Protein AF-A0A943BMA8-F1 (afdb_monomer_lite)

Organism: NCBI:txid147207

Secondary structure (DSSP, 8-state):
-PPP-PPPTT-EEEETT--SEEEEEEEEEEEEETTEEEEEEEEEEEETTB-BTTB-EEE-GGGEEEEEE-----HHHHHHHHHHHHHHHH---PBPPPPP--GGGGT-PPP----------

Radius of gyration: 17.46 Å; chains: 1; bounding box: 32×39×62 Å

Sequence (121 aa):
MNAPEFLPLGSVVIVKGSTKKLMVISRAIAVPQNEVARYYDYGACLYPEGLLGDQLAYFNHDAIQKVVFEGYENEENELILETLKENLSKVSIKKGDPAPFDPALTGEEVPQDGESEHGGN

Foldseek 3Di:
DAQDQDFFFQWWFDFPPDPWIWGFHDAFDFDQDPNATATFGTWTATPPVGDDPPDTFTHHPVRTPDTPGGDDDDPVRVVVSVVCRVVVVVDDGHHDHGDPPPCVSVVDDDPPPDDPPPDDD

InterPro domains:
  IPR025233 Protein of unknown function DUF4176 [PF13780] (6-7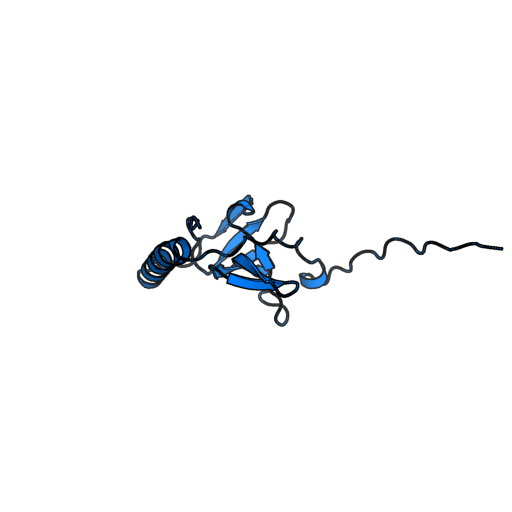8)

pLDDT: mean 83.42, std 18.35, range [40.66, 98.69]

Structure (mmCIF, N/CA/C/O backbone):
data_AF-A0A943BMA8-F1
#
_entry.id   AF-A0A943BMA8-F1
#
loop_
_atom_site.group_PDB
_atom_site.id
_atom_site.type_symbol
_atom_site.label_atom_id
_atom_site.label_alt_id
_atom_site.label_comp_id
_atom_site.label_asym_id
_atom_site.label_entity_id
_atom_site.label_seq_id
_atom_site.pdbx_PDB_ins_code
_atom_site.Cartn_x
_atom_site.Cartn_y
_atom_site.Cartn_z
_atom_site.occupancy
_atom_site.B_iso_or_equiv
_atom_site.auth_seq_id
_atom_site.auth_comp_id
_atom_site.auth_asym_id
_atom_site.auth_atom_id
_atom_site.pdbx_PDB_model_num
ATOM 1 N N . MET A 1 1 ? -9.200 12.872 -7.954 1.00 74.81 1 MET A N 1
ATOM 2 C CA . MET A 1 1 ? -9.482 11.423 -8.170 1.00 74.81 1 MET A CA 1
ATOM 3 C C . MET A 1 1 ? -10.262 10.877 -6.975 1.00 74.81 1 MET A C 1
ATOM 5 O O . MET A 1 1 ? -10.111 11.436 -5.897 1.00 74.81 1 MET A O 1
ATOM 9 N N . ASN A 1 2 ? -11.098 9.840 -7.134 1.00 75.44 2 ASN A N 1
ATOM 10 C CA . ASN A 1 2 ? -11.787 9.236 -5.983 1.00 75.44 2 ASN A CA 1
ATOM 11 C C . ASN A 1 2 ? -10.807 8.361 -5.198 1.00 75.44 2 ASN A C 1
ATOM 13 O O . ASN A 1 2 ? -10.208 7.449 -5.769 1.00 75.44 2 ASN A O 1
ATOM 17 N N . ALA A 1 3 ? -10.641 8.660 -3.910 1.00 81.25 3 ALA A N 1
ATOM 18 C CA . ALA A 1 3 ? -9.865 7.826 -3.003 1.00 81.25 3 ALA A CA 1
ATOM 19 C C . ALA A 1 3 ? -10.655 6.546 -2.673 1.00 81.25 3 ALA A C 1
ATOM 21 O O . ALA A 1 3 ? -11.856 6.651 -2.397 1.00 81.25 3 ALA A O 1
ATOM 22 N N . PRO A 1 4 ? -10.025 5.359 -2.712 1.00 88.56 4 PRO A N 1
ATOM 23 C CA . PRO A 1 4 ? -10.646 4.145 -2.201 1.00 88.56 4 PRO A CA 1
ATOM 24 C C . PRO A 1 4 ? -10.747 4.190 -0.670 1.00 88.56 4 PRO A C 1
ATOM 26 O O . PRO A 1 4 ? -10.114 5.018 -0.010 1.00 88.56 4 PRO A O 1
ATOM 29 N N . GLU A 1 5 ? -11.498 3.252 -0.101 1.00 92.88 5 GLU A N 1
ATOM 30 C CA . GLU A 1 5 ? -11.399 2.936 1.324 1.00 92.88 5 GLU A CA 1
ATOM 31 C C . GLU A 1 5 ? -10.078 2.199 1.557 1.00 92.88 5 GLU A C 1
ATOM 33 O O . GLU A 1 5 ? -9.940 1.003 1.300 1.00 92.88 5 GLU A O 1
ATOM 38 N N . PHE A 1 6 ? -9.041 2.944 1.934 1.00 96.56 6 PHE A N 1
ATOM 39 C CA . PHE A 1 6 ? -7.721 2.356 2.091 1.00 96.56 6 PHE A CA 1
ATOM 40 C C . PHE A 1 6 ? -7.663 1.430 3.305 1.00 96.56 6 PHE A C 1
ATOM 42 O O . PHE A 1 6 ? -7.834 1.873 4.435 1.00 96.56 6 PHE A O 1
ATOM 49 N N . LEU A 1 7 ? -7.270 0.181 3.068 1.00 97.75 7 LEU A N 1
ATOM 50 C CA . LEU A 1 7 ? -6.826 -0.729 4.120 1.00 97.75 7 LEU A CA 1
ATOM 51 C C . LEU A 1 7 ? -5.712 -0.133 5.015 1.00 97.75 7 LEU A C 1
ATOM 53 O O . LEU A 1 7 ? -4.838 0.589 4.506 1.00 97.75 7 LEU A O 1
ATOM 57 N N . PRO A 1 8 ? -5.685 -0.480 6.316 1.00 97.75 8 PRO A N 1
ATOM 58 C CA . PRO A 1 8 ? -4.581 -0.144 7.210 1.00 97.75 8 PRO A CA 1
ATOM 59 C C . PRO A 1 8 ? -3.253 -0.764 6.757 1.00 97.75 8 PRO A C 1
ATOM 61 O O . PRO A 1 8 ? -3.218 -1.796 6.074 1.00 97.75 8 PRO A O 1
ATOM 64 N N . LEU A 1 9 ? -2.133 -0.161 7.158 1.00 98.06 9 LEU A N 1
ATOM 65 C CA . LEU A 1 9 ? -0.815 -0.751 6.905 1.00 98.06 9 LEU A CA 1
ATOM 66 C C . LEU A 1 9 ? -0.654 -2.067 7.678 1.00 98.06 9 LEU A C 1
ATOM 68 O O . LEU A 1 9 ? -1.214 -2.254 8.757 1.00 98.06 9 LEU A O 1
ATOM 72 N N . GLY A 1 10 ? 0.099 -3.002 7.103 1.00 97.94 10 GLY A N 1
ATOM 73 C CA . GLY A 1 10 ? 0.210 -4.369 7.610 1.00 97.94 10 GLY A CA 1
ATOM 74 C C . GLY A 1 10 ? -0.944 -5.285 7.192 1.00 97.94 10 GLY A C 1
ATOM 75 O O . GLY A 1 10 ? -0.897 -6.479 7.481 1.00 97.94 10 GLY A O 1
ATOM 76 N N . SER A 1 11 ? -1.955 -4.772 6.478 1.00 98.69 11 SER A N 1
ATOM 77 C CA . SER A 1 11 ? -2.991 -5.622 5.883 1.00 98.69 11 SER A CA 1
ATOM 78 C C . SER A 1 11 ? -2.368 -6.607 4.902 1.00 98.69 11 SER A C 1
ATOM 80 O O . SER A 1 11 ? -1.570 -6.218 4.047 1.00 98.69 11 SER A O 1
ATOM 82 N N . VAL A 1 12 ? -2.760 -7.875 4.992 1.00 98.50 12 VAL A N 1
ATOM 83 C CA . VAL A 1 12 ? -2.302 -8.935 4.092 1.00 98.50 12 VAL A CA 1
ATOM 84 C C . VAL A 1 12 ? -3.414 -9.252 3.106 1.00 98.50 12 VAL A C 1
ATOM 86 O O . VAL A 1 12 ? -4.526 -9.600 3.503 1.00 98.50 12 VAL A O 1
ATOM 89 N N . VAL A 1 13 ? -3.118 -9.162 1.815 1.00 98.06 13 VAL A N 1
ATOM 90 C CA . VAL A 1 13 ? -4.083 -9.337 0.727 1.00 98.06 13 VAL A CA 1
ATOM 91 C C . VAL A 1 13 ? -3.598 -10.348 -0.306 1.00 98.06 13 VAL A C 1
ATOM 93 O O . VAL A 1 13 ? -2.415 -10.672 -0.397 1.00 98.06 13 VAL A O 1
ATOM 96 N N . ILE A 1 14 ? -4.538 -10.838 -1.106 1.00 95.56 14 ILE A N 1
ATOM 97 C CA . ILE A 1 14 ? -4.292 -11.555 -2.356 1.00 95.56 14 ILE A CA 1
ATOM 98 C C . ILE A 1 14 ? -4.926 -10.723 -3.468 1.00 95.56 14 ILE A C 1
ATOM 100 O O . ILE A 1 14 ? -6.088 -10.318 -3.358 1.00 95.56 14 ILE A O 1
ATOM 104 N N . VAL A 1 15 ? -4.164 -10.457 -4.527 1.00 93.94 15 VAL A N 1
ATOM 105 C CA . VAL A 1 15 ? -4.629 -9.725 -5.714 1.00 93.94 15 VAL A CA 1
ATOM 106 C C . VAL A 1 15 ? -5.089 -10.689 -6.806 1.00 93.94 15 VAL A C 1
ATOM 108 O O . VAL A 1 15 ? -4.661 -11.842 -6.863 1.00 93.94 15 VAL A O 1
ATOM 111 N N . LYS A 1 16 ? -5.976 -10.225 -7.687 1.00 90.38 16 LYS A N 1
ATOM 112 C CA . LYS A 1 16 ? -6.506 -11.010 -8.809 1.00 90.38 16 LYS A CA 1
ATOM 113 C C . LYS A 1 16 ? -5.361 -11.541 -9.679 1.00 90.38 16 LYS A C 1
ATOM 115 O O . LYS A 1 16 ? -4.489 -10.783 -10.087 1.00 90.38 16 LYS A O 1
ATOM 120 N N . GLY A 1 17 ? -5.391 -12.839 -9.978 1.00 84.62 17 GLY A N 1
ATOM 121 C CA . GLY A 1 17 ? -4.387 -13.499 -10.820 1.00 84.62 17 GLY A CA 1
ATOM 122 C C . GLY A 1 17 ? -3.107 -13.934 -10.096 1.00 84.62 17 GLY A C 1
ATOM 123 O O . GLY A 1 17 ? -2.266 -14.565 -10.724 1.00 84.62 17 GLY A O 1
ATOM 124 N N . SER A 1 1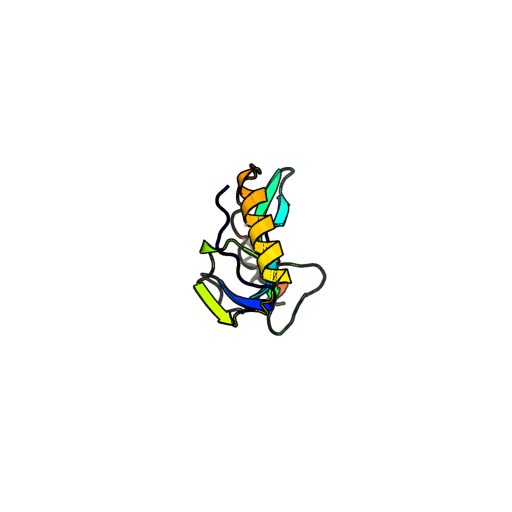8 ? -2.970 -13.664 -8.793 1.00 85.12 18 SER A N 1
ATOM 125 C CA . SER A 1 18 ? -1.849 -14.140 -7.975 1.00 85.12 18 SER A CA 1
ATOM 126 C C . SER A 1 18 ? -2.325 -15.107 -6.891 1.00 85.12 18 SER A C 1
ATOM 128 O O . SER A 1 18 ? -3.441 -15.007 -6.387 1.00 85.12 18 SER A O 1
ATOM 130 N N . THR A 1 19 ? -1.459 -16.043 -6.508 1.00 85.56 19 THR A N 1
ATOM 131 C CA . THR A 1 19 ? -1.635 -16.904 -5.325 1.00 85.56 19 THR A CA 1
ATOM 132 C C . THR A 1 19 ? -0.768 -16.456 -4.144 1.00 85.56 19 THR A C 1
ATOM 134 O O . THR A 1 19 ? -0.929 -16.964 -3.030 1.00 85.56 19 THR A O 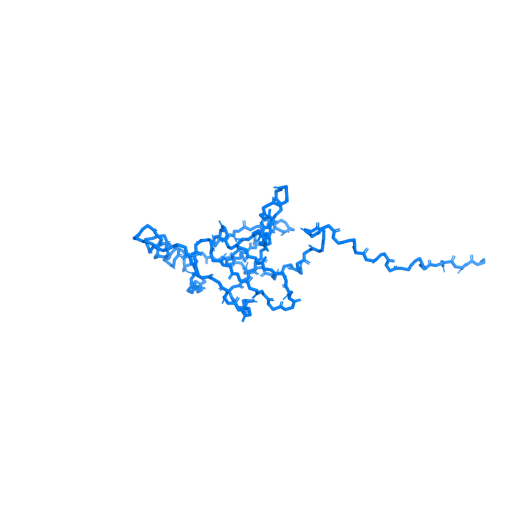1
ATOM 137 N N . LYS A 1 20 ? 0.145 -15.501 -4.366 1.00 90.69 20 LYS A N 1
ATOM 138 C CA . LYS A 1 20 ? 1.062 -14.974 -3.350 1.00 90.69 20 LYS A CA 1
ATOM 139 C C . LYS A 1 20 ? 0.326 -13.979 -2.448 1.00 90.69 20 LYS A C 1
ATOM 141 O O . LYS A 1 20 ? -0.567 -13.253 -2.891 1.00 90.69 20 LYS A O 1
ATOM 146 N N . LYS A 1 21 ? 0.703 -13.952 -1.168 1.00 95.56 21 LYS A N 1
ATOM 147 C CA . LYS A 1 21 ? 0.205 -12.959 -0.211 1.00 95.56 21 LYS A CA 1
ATOM 148 C C . LYS A 1 21 ? 1.093 -11.725 -0.261 1.00 95.56 21 LYS A C 1
ATOM 150 O O . LYS A 1 21 ? 2.315 -11.846 -0.259 1.00 95.56 21 LYS A O 1
ATOM 155 N N . LEU A 1 22 ? 0.464 -10.559 -0.267 1.00 96.25 22 LEU A N 1
ATOM 156 C CA . LEU A 1 22 ? 1.129 -9.265 -0.242 1.00 96.25 22 LEU A CA 1
ATOM 157 C C . LEU A 1 22 ? 0.745 -8.525 1.033 1.00 96.25 22 LEU A C 1
ATOM 159 O O . LEU A 1 22 ? -0.436 -8.460 1.367 1.00 96.25 22 LEU A O 1
ATOM 163 N N . MET A 1 23 ? 1.725 -7.962 1.731 1.00 97.94 23 MET A N 1
ATOM 164 C CA . MET A 1 23 ? 1.492 -7.098 2.884 1.00 97.94 23 MET A CA 1
ATOM 165 C C . MET A 1 23 ? 1.587 -5.635 2.456 1.00 97.94 23 MET A C 1
ATOM 167 O O . MET A 1 23 ? 2.622 -5.197 1.957 1.00 97.94 23 MET A O 1
ATOM 171 N N . VAL A 1 24 ? 0.510 -4.878 2.657 1.00 98.06 24 VAL A N 1
ATOM 172 C CA . VAL A 1 24 ? 0.445 -3.445 2.356 1.00 98.06 24 VAL A CA 1
ATOM 173 C C . VAL A 1 24 ? 1.383 -2.687 3.291 1.00 98.06 24 VAL A C 1
ATOM 175 O O . VAL A 1 24 ? 1.215 -2.730 4.510 1.00 98.06 24 VAL A O 1
ATOM 178 N N . ILE A 1 25 ? 2.340 -1.956 2.723 1.00 97.25 25 ILE A N 1
ATOM 179 C CA . ILE A 1 25 ? 3.315 -1.153 3.481 1.00 97.25 25 ILE A CA 1
ATOM 180 C C . ILE A 1 25 ? 3.318 0.324 3.080 1.00 97.25 25 ILE A C 1
ATOM 182 O O . ILE A 1 25 ? 3.953 1.141 3.742 1.00 97.25 25 ILE A O 1
ATOM 186 N N . SER A 1 26 ? 2.569 0.698 2.043 1.00 96.19 26 SER A N 1
ATOM 187 C CA . SER A 1 26 ? 2.398 2.089 1.628 1.00 96.19 26 SER A CA 1
ATOM 188 C C . SER A 1 26 ? 1.069 2.312 0.901 1.00 96.19 26 SER A C 1
ATOM 190 O O . SER A 1 26 ? 0.481 1.393 0.327 1.00 96.19 26 SER A O 1
ATOM 192 N N . ARG A 1 27 ? 0.576 3.554 0.966 1.00 96.38 27 ARG A N 1
ATOM 193 C CA . ARG A 1 27 ? -0.700 4.006 0.393 1.00 96.38 27 ARG A CA 1
ATOM 194 C C . ARG A 1 27 ? -0.463 5.217 -0.499 1.00 96.38 27 ARG A C 1
ATOM 196 O O . ARG A 1 27 ? 0.407 6.028 -0.196 1.00 96.38 27 ARG A O 1
ATOM 203 N N . ALA A 1 28 ? -1.279 5.362 -1.538 1.00 94.62 28 ALA A N 1
ATOM 204 C CA . ALA A 1 28 ? -1.336 6.545 -2.391 1.00 94.62 28 ALA A CA 1
ATOM 205 C C . ALA A 1 28 ? 0.021 6.968 -2.995 1.00 94.62 28 ALA A C 1
ATOM 207 O O . ALA A 1 28 ? 0.504 8.078 -2.776 1.00 94.62 28 ALA A O 1
ATOM 208 N N . ILE A 1 29 ? 0.631 6.080 -3.778 1.00 92.25 29 ILE A N 1
ATOM 209 C CA . ILE A 1 29 ? 2.011 6.219 -4.256 1.00 92.25 29 ILE A CA 1
ATOM 210 C C . ILE A 1 29 ? 2.022 6.741 -5.688 1.00 92.25 29 ILE A C 1
ATOM 212 O O . ILE A 1 29 ? 1.293 6.237 -6.538 1.00 92.25 29 ILE A O 1
ATOM 216 N N . ALA A 1 30 ? 2.889 7.711 -5.973 1.00 91.06 30 ALA A N 1
ATOM 217 C CA . ALA A 1 30 ? 3.213 8.125 -7.333 1.00 91.06 30 ALA A CA 1
ATOM 218 C C . ALA A 1 30 ? 4.577 7.545 -7.737 1.00 91.06 30 ALA A C 1
ATOM 220 O O . ALA A 1 30 ? 5.600 7.902 -7.159 1.00 91.06 30 ALA A O 1
ATOM 221 N N . VAL A 1 31 ? 4.590 6.659 -8.732 1.00 88.06 31 VAL A N 1
ATOM 222 C CA . VAL A 1 31 ? 5.794 5.993 -9.244 1.00 8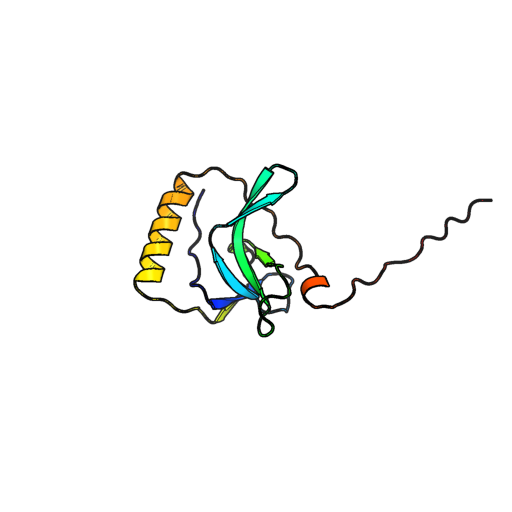8.06 31 VAL A CA 1
ATOM 223 C C . VAL A 1 31 ? 6.161 6.592 -10.606 1.00 88.06 31 VAL A C 1
ATOM 225 O O . VAL A 1 31 ? 5.306 6.623 -11.497 1.00 88.06 31 VAL A O 1
ATOM 228 N N . PRO A 1 32 ? 7.399 7.072 -10.816 1.00 86.88 32 PRO A N 1
ATOM 229 C CA . PRO A 1 32 ? 7.854 7.512 -12.133 1.00 86.88 32 PRO A CA 1
ATOM 230 C C . PRO A 1 32 ? 7.896 6.335 -13.121 1.00 86.88 32 PRO A C 1
ATOM 232 O O . PRO A 1 32 ? 8.605 5.360 -12.889 1.00 86.88 32 PRO A O 1
ATOM 235 N N . GLN A 1 33 ? 7.156 6.418 -14.229 1.00 80.75 33 GLN A N 1
ATOM 236 C CA . GLN A 1 33 ? 7.172 5.420 -15.306 1.00 80.75 33 GLN A CA 1
ATOM 237 C C . GLN A 1 33 ? 7.211 6.120 -16.668 1.00 80.75 33 GLN A C 1
ATOM 239 O O . GLN A 1 33 ? 6.299 6.874 -17.000 1.00 80.75 33 GLN A O 1
ATOM 244 N N . ASN A 1 34 ? 8.241 5.856 -17.480 1.00 80.44 34 ASN A N 1
ATOM 245 C CA . ASN A 1 34 ? 8.409 6.461 -18.812 1.00 80.44 34 ASN A CA 1
ATOM 246 C C . ASN A 1 34 ? 8.236 7.994 -18.789 1.00 80.44 34 ASN A C 1
ATOM 248 O O . ASN A 1 34 ? 7.417 8.542 -19.522 1.00 80.44 34 ASN A O 1
ATOM 252 N N . GLU A 1 35 ? 8.952 8.666 -17.879 1.00 82.94 35 GLU A N 1
ATOM 253 C CA . GLU A 1 35 ? 8.922 10.129 -17.670 1.00 82.94 35 GLU A CA 1
ATOM 254 C C . GLU A 1 35 ? 7.585 10.707 -17.159 1.00 82.94 35 GLU A C 1
ATOM 256 O O . GLU A 1 35 ? 7.484 11.908 -16.907 1.00 82.94 35 GLU A O 1
ATOM 261 N N . VAL A 1 36 ? 6.567 9.870 -16.919 1.00 85.94 36 VAL A N 1
ATOM 262 C CA . VAL A 1 36 ? 5.264 10.281 -16.380 1.00 85.94 36 VAL A CA 1
ATOM 263 C C . VAL A 1 36 ? 4.993 9.577 -15.052 1.00 85.94 36 VAL A C 1
ATOM 265 O O . VAL A 1 36 ? 5.089 8.358 -14.935 1.00 85.94 36 VAL A O 1
ATOM 268 N N . ALA A 1 37 ? 4.606 10.332 -14.025 1.00 88.44 37 ALA A N 1
ATOM 269 C CA . ALA A 1 37 ? 4.194 9.738 -12.757 1.00 88.44 37 ALA A CA 1
ATOM 270 C C . ALA A 1 37 ? 2.879 8.955 -12.917 1.00 88.44 37 ALA A C 1
ATOM 272 O O . ALA A 1 37 ? 1.896 9.462 -13.467 1.00 88.44 37 ALA A O 1
ATOM 273 N N . ARG A 1 38 ? 2.854 7.725 -12.401 1.00 90.69 38 ARG A N 1
ATOM 274 C CA . ARG A 1 38 ? 1.668 6.873 -12.322 1.00 90.69 38 ARG A CA 1
ATOM 275 C C . ARG A 1 38 ? 1.285 6.637 -10.880 1.00 90.69 38 ARG A C 1
ATOM 277 O O . ARG A 1 38 ? 2.131 6.345 -10.043 1.00 90.69 38 ARG A O 1
ATOM 284 N N . TYR A 1 39 ? 0.001 6.795 -10.606 1.00 92.81 39 TYR A N 1
ATOM 285 C CA . TYR A 1 39 ? -0.540 6.643 -9.270 1.00 92.81 39 TYR A CA 1
ATOM 286 C C . TYR A 1 39 ? -0.999 5.202 -9.019 1.00 92.81 39 TYR A C 1
ATOM 288 O O . TYR A 1 39 ? -1.676 4.623 -9.869 1.00 92.81 39 TYR A O 1
ATOM 296 N N . TYR A 1 40 ? -0.693 4.671 -7.838 1.00 93.75 40 TYR A N 1
ATOM 297 C CA . TYR A 1 40 ? -1.173 3.385 -7.341 1.00 93.75 40 TYR A CA 1
ATOM 298 C C . TYR A 1 40 ? -1.779 3.552 -5.949 1.00 93.75 40 TYR A C 1
ATOM 300 O O . TYR A 1 40 ? -1.259 4.308 -5.122 1.00 93.75 40 TYR A O 1
ATOM 308 N N . ASP A 1 41 ? -2.866 2.828 -5.676 1.00 95.75 41 ASP A N 1
ATOM 309 C CA . ASP A 1 41 ? -3.492 2.872 -4.352 1.00 95.75 41 ASP A CA 1
ATOM 310 C C . ASP A 1 41 ? -2.555 2.279 -3.282 1.00 95.75 41 ASP A C 1
ATOM 312 O O . ASP A 1 41 ? -2.466 2.827 -2.182 1.00 95.75 41 ASP A O 1
ATOM 316 N N . TYR A 1 42 ? -1.815 1.215 -3.615 1.00 96.00 42 TYR A N 1
ATOM 317 C CA . TYR A 1 42 ? -0.976 0.474 -2.675 1.00 96.00 42 TYR A CA 1
ATOM 318 C C . TYR A 1 42 ? 0.423 0.174 -3.194 1.00 96.00 42 TYR A C 1
ATOM 320 O O . TYR A 1 42 ? 0.628 -0.092 -4.380 1.00 96.00 42 TYR A O 1
ATOM 328 N N . GLY A 1 43 ? 1.356 0.135 -2.246 1.00 95.25 43 GLY A N 1
ATOM 329 C CA . GLY A 1 43 ? 2.651 -0.520 -2.358 1.00 95.25 43 GLY A CA 1
ATOM 330 C C . GLY A 1 43 ? 2.759 -1.596 -1.283 1.00 95.25 43 GLY A C 1
ATOM 331 O O . GLY A 1 43 ? 2.34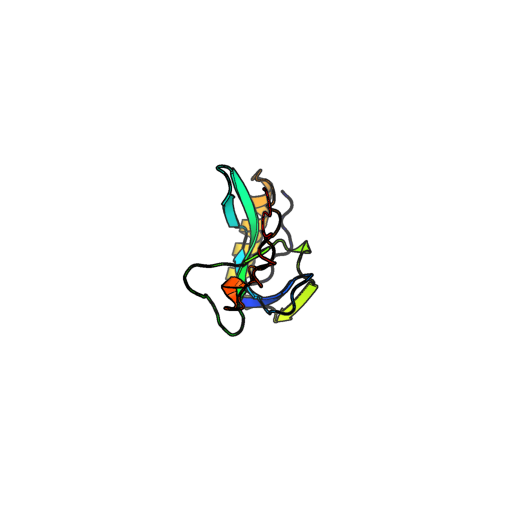0 -1.404 -0.136 1.00 95.25 43 GLY A O 1
ATOM 332 N N . ALA A 1 44 ? 3.284 -2.751 -1.664 1.00 95.62 44 ALA A N 1
ATOM 333 C CA . ALA A 1 44 ? 3.337 -3.927 -0.818 1.00 95.62 44 ALA A CA 1
ATOM 334 C C . ALA A 1 44 ? 4.643 -4.697 -0.981 1.00 95.62 44 ALA A C 1
ATOM 336 O O . ALA A 1 44 ? 5.320 -4.604 -2.004 1.00 95.62 44 ALA A O 1
ATOM 337 N N . CYS A 1 45 ? 4.953 -5.502 0.026 1.00 94.62 45 CYS A N 1
ATOM 338 C CA . CYS A 1 45 ? 6.001 -6.510 -0.030 1.00 94.62 45 CYS A CA 1
ATOM 339 C C . CYS A 1 45 ? 5.393 -7.916 0.058 1.00 94.62 45 CYS A C 1
ATOM 341 O O . CYS A 1 45 ? 4.185 -8.073 0.270 1.00 94.62 45 CYS A O 1
ATOM 343 N N . LEU A 1 46 ? 6.217 -8.944 -0.130 1.00 93.94 46 LEU A N 1
ATOM 344 C CA . LEU A 1 46 ? 5.767 -10.325 -0.005 1.00 93.94 46 LEU A CA 1
ATOM 345 C C . LEU A 1 46 ? 5.505 -10.690 1.454 1.00 93.94 46 LEU A C 1
ATOM 347 O O . LEU A 1 46 ? 6.132 -10.164 2.371 1.00 93.94 46 LEU A O 1
ATOM 351 N N . TYR A 1 47 ? 4.578 -11.616 1.672 1.00 94.88 47 TYR A N 1
ATOM 352 C CA . TYR A 1 47 ? 4.368 -12.235 2.973 1.00 94.88 47 TYR A CA 1
ATOM 353 C C . TYR A 1 47 ? 4.495 -13.762 2.860 1.00 94.88 47 TYR A C 1
ATOM 355 O O . TYR A 1 47 ? 3.745 -14.359 2.073 1.00 94.88 47 TYR A O 1
ATOM 363 N N . PRO A 1 48 ? 5.308 -14.418 3.715 1.00 95.00 48 PRO A N 1
ATOM 364 C CA . PRO A 1 48 ? 5.988 -13.883 4.907 1.00 95.00 48 PRO A CA 1
ATOM 365 C C . PRO A 1 48 ? 7.397 -13.299 4.673 1.00 95.00 48 PRO A C 1
ATOM 367 O O . PRO A 1 48 ? 8.047 -12.913 5.639 1.00 95.00 48 PRO A O 1
ATOM 370 N N . GLU A 1 49 ? 7.888 -13.257 3.435 1.00 94.19 49 GLU A N 1
ATOM 371 C CA . GLU A 1 49 ? 9.290 -12.949 3.109 1.00 94.19 49 GLU A CA 1
ATOM 372 C C . GLU A 1 49 ? 9.692 -11.498 3.409 1.00 94.19 49 GLU A C 1
ATOM 374 O O . GLU A 1 49 ? 10.846 -11.222 3.733 1.00 94.19 49 GLU A O 1
ATOM 379 N N . GLY A 1 50 ? 8.748 -10.563 3.324 1.00 93.00 50 GLY A N 1
ATOM 380 C CA . GLY A 1 50 ? 9.007 -9.139 3.457 1.00 93.00 50 GLY A CA 1
ATOM 381 C C . GLY A 1 50 ? 9.550 -8.518 2.170 1.00 93.00 50 GLY A C 1
ATOM 382 O O . GLY A 1 50 ? 9.169 -8.890 1.057 1.00 93.00 50 GLY A O 1
ATOM 383 N N . LEU A 1 51 ? 10.386 -7.491 2.326 1.00 90.69 51 LEU A N 1
ATOM 384 C CA . LEU A 1 51 ? 10.982 -6.755 1.214 1.00 90.69 51 LEU A CA 1
ATOM 385 C C . LEU A 1 51 ? 12.203 -7.512 0.679 1.00 90.69 51 LEU A C 1
ATOM 387 O O . LEU A 1 51 ? 13.134 -7.787 1.437 1.00 90.69 51 LEU A O 1
ATOM 391 N N . LEU A 1 52 ? 12.223 -7.809 -0.621 1.00 86.25 52 LEU A N 1
ATOM 392 C CA . LEU A 1 52 ? 13.405 -8.351 -1.288 1.00 86.25 52 LEU A CA 1
ATOM 393 C C . LEU A 1 52 ? 14.149 -7.214 -1.993 1.00 86.25 52 LEU A C 1
ATOM 395 O O . LEU A 1 52 ? 13.701 -6.699 -3.016 1.00 86.25 52 LEU A O 1
ATOM 399 N N . GLY A 1 53 ? 15.275 -6.795 -1.414 1.00 86.38 53 GLY A N 1
ATOM 400 C CA . GLY A 1 53 ? 16.010 -5.621 -1.887 1.00 86.38 53 GLY A CA 1
ATOM 401 C C . GLY A 1 53 ? 15.212 -4.334 -1.668 1.00 86.38 53 GLY A C 1
ATOM 402 O O . GLY A 1 53 ? 14.798 -4.047 -0.549 1.00 86.38 53 GLY A O 1
ATOM 403 N N . ASP A 1 54 ? 15.011 -3.560 -2.730 1.00 83.06 54 ASP A N 1
ATOM 404 C CA . ASP A 1 54 ? 14.226 -2.320 -2.769 1.00 83.06 54 ASP A CA 1
ATOM 405 C C . ASP A 1 54 ? 12.914 -2.468 -3.562 1.00 83.06 54 ASP A C 1
ATOM 407 O O . ASP A 1 54 ? 12.248 -1.479 -3.879 1.00 83.06 54 ASP A O 1
ATOM 411 N N . GLN A 1 55 ? 12.520 -3.703 -3.884 1.00 81.81 55 GLN A N 1
ATOM 412 C CA . GLN A 1 55 ? 11.426 -3.954 -4.809 1.00 81.81 55 GLN A CA 1
ATOM 413 C C . GLN A 1 55 ? 10.061 -3.994 -4.106 1.00 81.81 55 GLN A C 1
ATOM 415 O O . GLN A 1 55 ? 9.844 -4.749 -3.158 1.00 81.81 55 GLN A O 1
ATOM 420 N N . LEU A 1 56 ? 9.109 -3.207 -4.615 1.00 88.94 56 LEU A N 1
ATOM 421 C CA . LEU A 1 56 ? 7.723 -3.159 -4.146 1.00 88.94 56 LEU A CA 1
ATOM 422 C C . LEU A 1 56 ? 6.761 -3.654 -5.224 1.00 88.94 56 LEU A C 1
ATOM 424 O O . LEU A 1 56 ? 6.897 -3.316 -6.399 1.00 88.94 56 LEU A O 1
ATOM 428 N N . ALA A 1 57 ? 5.728 -4.377 -4.802 1.00 91.25 57 ALA A N 1
ATOM 429 C CA . ALA A 1 57 ? 4.560 -4.645 -5.626 1.00 91.25 57 ALA A CA 1
ATOM 430 C C . ALA A 1 57 ? 3.598 -3.451 -5.554 1.00 91.25 57 ALA A C 1
ATOM 432 O O . ALA A 1 57 ? 3.207 -3.040 -4.461 1.00 91.25 57 ALA A O 1
ATOM 433 N N . TYR A 1 58 ? 3.181 -2.921 -6.704 1.00 92.56 58 TYR A N 1
ATOM 434 C CA . TYR A 1 58 ? 2.220 -1.819 -6.784 1.00 92.56 58 TYR A CA 1
ATOM 435 C C . TYR A 1 58 ? 0.889 -2.308 -7.345 1.00 92.56 58 TYR A C 1
ATOM 437 O O . TYR A 1 58 ? 0.856 -2.974 -8.380 1.00 92.56 58 TYR A O 1
ATOM 445 N N . PHE A 1 59 ? -0.218 -1.970 -6.688 1.00 93.56 59 PHE A N 1
ATOM 446 C CA . PHE A 1 59 ? -1.548 -2.335 -7.172 1.00 93.56 59 PHE A CA 1
ATOM 447 C C . PHE A 1 59 ? -2.628 -1.345 -6.745 1.00 93.56 59 PHE A C 1
ATOM 449 O O . PHE A 1 59 ? -2.458 -0.550 -5.821 1.00 93.56 59 PHE A O 1
ATOM 456 N N . ASN A 1 60 ? -3.755 -1.393 -7.451 1.00 94.81 60 ASN A N 1
ATOM 457 C CA . ASN A 1 60 ? -4.939 -0.601 -7.141 1.00 94.81 60 ASN A CA 1
ATOM 458 C C . ASN A 1 60 ? -5.918 -1.411 -6.282 1.00 94.81 60 ASN A C 1
ATOM 460 O O . ASN A 1 60 ? -5.913 -2.639 -6.293 1.00 94.81 60 ASN A O 1
ATOM 464 N N . HIS A 1 61 ? -6.773 -0.727 -5.534 1.00 95.56 61 HIS A N 1
ATOM 465 C CA . HIS A 1 61 ? -7.710 -1.337 -4.596 1.00 95.56 61 HIS A CA 1
ATOM 466 C C . HIS A 1 61 ? -8.679 -2.315 -5.272 1.00 95.56 61 HIS A C 1
ATOM 468 O O . HIS A 1 61 ? -8.987 -3.371 -4.728 1.00 95.56 61 HIS A O 1
ATOM 474 N N . ASP A 1 62 ? -9.093 -2.024 -6.503 1.00 94.12 62 ASP A N 1
ATOM 475 C CA . ASP A 1 62 ? -9.937 -2.901 -7.317 1.00 94.12 62 ASP A CA 1
ATOM 476 C C . ASP A 1 62 ? -9.242 -4.200 -7.766 1.00 94.12 62 ASP A C 1
ATOM 478 O O . ASP A 1 62 ? -9.919 -5.146 -8.183 1.00 94.12 62 ASP A O 1
ATOM 482 N N . ALA A 1 63 ? -7.913 -4.285 -7.662 1.00 93.94 63 ALA A N 1
ATOM 483 C CA . ALA A 1 63 ? -7.149 -5.498 -7.922 1.00 93.94 63 ALA A CA 1
ATOM 484 C C . ALA A 1 63 ? -7.182 -6.482 -6.744 1.00 93.94 63 ALA A C 1
ATOM 486 O O . ALA A 1 63 ? -6.826 -7.647 -6.927 1.00 93.94 63 ALA A O 1
ATOM 487 N N . ILE A 1 64 ? -7.624 -6.065 -5.553 1.00 95.31 64 ILE A N 1
ATOM 488 C CA . ILE A 1 64 ? -7.725 -6.948 -4.388 1.00 95.31 64 ILE A CA 1
ATOM 489 C C . ILE A 1 64 ? -8.796 -8.009 -4.662 1.00 95.31 64 ILE A C 1
ATOM 491 O O . ILE A 1 64 ? -9.954 -7.709 -4.947 1.00 95.31 64 ILE A O 1
ATOM 495 N N . GLN A 1 65 ? -8.397 -9.278 -4.590 1.00 95.88 65 GLN A N 1
ATOM 496 C CA . GLN A 1 65 ? -9.306 -10.420 -4.650 1.00 95.88 65 GLN A CA 1
ATOM 497 C C . GLN A 1 65 ? -9.796 -10.796 -3.252 1.00 95.88 65 GLN A C 1
ATOM 499 O O . GLN A 1 65 ? -10.958 -11.159 -3.079 1.00 95.88 65 GLN A O 1
ATOM 504 N N . LYS A 1 66 ? -8.903 -10.748 -2.259 1.00 96.94 66 LYS A N 1
ATOM 505 C CA . LYS A 1 66 ? -9.202 -11.146 -0.885 1.00 96.94 66 LYS A CA 1
ATOM 506 C C . LYS A 1 66 ? -8.332 -10.388 0.110 1.00 96.94 66 LYS A C 1
ATOM 508 O O . LYS A 1 66 ? -7.115 -10.347 -0.050 1.00 96.94 66 LYS A O 1
ATOM 513 N N . VAL A 1 67 ? -8.946 -9.891 1.180 1.00 98.25 67 VAL A N 1
ATOM 514 C CA . VAL A 1 67 ? -8.240 -9.480 2.400 1.00 98.25 67 VAL A CA 1
ATOM 515 C C . VAL A 1 67 ? -8.085 -10.716 3.286 1.00 98.25 67 VAL A C 1
ATOM 517 O O . VAL A 1 67 ? -9.063 -11.378 3.628 1.00 98.25 67 VAL A O 1
ATOM 520 N N . VAL A 1 68 ? -6.841 -11.102 3.563 1.00 98.44 68 VAL A N 1
ATOM 521 C CA . VAL A 1 68 ? -6.489 -12.260 4.402 1.00 98.44 68 VAL A CA 1
ATOM 522 C C . VAL A 1 68 ? -6.389 -11.848 5.865 1.00 98.44 68 VAL A C 1
ATOM 524 O O . VAL A 1 68 ? -6.788 -12.609 6.741 1.00 98.44 68 VAL A O 1
ATOM 527 N N . PHE A 1 69 ? -5.857 -10.655 6.108 1.00 98.56 69 PHE A N 1
ATOM 528 C CA . PHE A 1 69 ? -5.731 -10.046 7.420 1.00 98.56 69 PHE A CA 1
ATOM 529 C C . PHE A 1 69 ? -5.854 -8.534 7.266 1.00 98.56 69 PHE A C 1
ATOM 531 O O . PHE A 1 69 ? -5.271 -7.962 6.343 1.00 98.56 69 PHE A O 1
ATOM 538 N N . GLU A 1 70 ? -6.608 -7.908 8.157 1.00 98.12 70 GLU A N 1
ATOM 539 C CA . GLU A 1 70 ? -6.706 -6.457 8.240 1.00 98.12 70 GLU A CA 1
ATOM 540 C C . GLU A 1 70 ? -5.620 -5.936 9.177 1.00 98.12 70 GLU A C 1
ATOM 542 O O . GLU A 1 70 ? -5.387 -6.506 10.240 1.00 98.12 70 GLU A O 1
ATOM 547 N N . GLY A 1 71 ? -4.898 -4.914 8.725 1.00 97.88 71 GLY A N 1
ATOM 548 C CA . GLY A 1 71 ? -3.737 -4.370 9.411 1.00 97.88 71 GLY A CA 1
ATOM 549 C C . GLY A 1 71 ? -4.074 -3.667 10.723 1.00 97.88 71 GLY A C 1
ATOM 550 O O . GLY A 1 71 ? -5.210 -3.649 11.187 1.00 97.88 71 GLY A O 1
ATOM 551 N N . TYR A 1 72 ? -3.056 -3.063 11.328 1.00 97.69 72 TYR A N 1
ATOM 552 C CA . TYR A 1 72 ? -3.240 -2.341 12.581 1.00 97.69 72 TYR A CA 1
ATOM 553 C C . TYR A 1 72 ? -3.930 -0.996 12.344 1.00 97.69 72 TYR A C 1
ATOM 555 O O . TYR A 1 72 ? -3.485 -0.205 11.511 1.00 97.69 72 TYR A O 1
ATOM 563 N N . GLU A 1 73 ? -4.974 -0.727 13.122 1.00 96.50 73 GLU A N 1
ATOM 564 C CA . GLU A 1 73 ? -5.736 0.514 13.083 1.00 96.50 73 GLU A CA 1
ATOM 565 C C . GLU A 1 73 ? -5.785 1.172 14.467 1.00 96.50 73 GLU A C 1
ATOM 567 O O . GLU A 1 73 ? -5.943 0.513 15.496 1.00 96.50 73 GLU A O 1
ATOM 572 N N . ASN A 1 74 ? -5.612 2.490 14.469 1.00 97.19 74 ASN A N 1
ATOM 573 C CA . ASN A 1 74 ? -5.727 3.385 15.611 1.00 97.19 74 ASN A CA 1
ATOM 574 C C . ASN A 1 74 ? -6.098 4.795 15.112 1.00 97.19 74 ASN A C 1
ATOM 576 O O . ASN A 1 74 ? -6.198 5.034 13.909 1.00 97.19 74 ASN A O 1
ATOM 580 N N . GLU A 1 75 ? -6.201 5.751 16.032 1.00 98.12 75 GLU A N 1
ATOM 581 C CA . GLU A 1 75 ? -6.491 7.160 15.722 1.00 98.12 75 GLU A CA 1
ATOM 582 C C . GLU A 1 75 ? -5.493 7.777 14.715 1.00 98.12 75 GLU A C 1
ATOM 584 O O . GLU A 1 75 ? -5.868 8.587 13.869 1.00 98.12 75 GLU A O 1
ATOM 589 N N . GLU A 1 76 ? -4.217 7.369 14.747 1.00 97.12 76 GLU A N 1
ATOM 590 C CA . GLU A 1 76 ? -3.216 7.830 13.771 1.00 97.12 76 GLU A CA 1
ATOM 591 C C . GLU A 1 76 ? -3.503 7.298 12.358 1.00 97.12 76 GLU A C 1
ATOM 593 O O . GLU A 1 76 ? -3.336 8.025 11.373 1.00 97.12 76 GLU A O 1
ATOM 598 N N . ASN A 1 77 ? -3.949 6.040 12.242 1.00 96.56 77 ASN A N 1
ATOM 599 C CA . ASN A 1 77 ? -4.392 5.470 10.973 1.00 96.56 77 ASN A CA 1
ATOM 600 C C . ASN A 1 77 ? -5.585 6.254 10.416 1.00 96.56 77 ASN A C 1
ATOM 602 O O . ASN A 1 77 ? -5.530 6.675 9.261 1.00 96.56 77 ASN A O 1
ATOM 606 N N . GLU A 1 78 ? -6.611 6.483 11.238 1.00 96.00 78 GLU A N 1
ATOM 607 C CA . GLU A 1 78 ? -7.823 7.221 10.862 1.00 96.00 78 GLU A CA 1
ATOM 608 C C . GLU A 1 78 ? -7.480 8.619 10.323 1.00 96.00 78 GLU A C 1
ATOM 610 O O . GLU A 1 78 ? -7.865 8.969 9.204 1.00 96.00 78 GLU A O 1
ATOM 615 N N . LEU A 1 79 ? -6.645 9.376 11.045 1.00 96.69 79 LEU A N 1
ATOM 616 C CA . LEU A 1 79 ? -6.220 10.720 10.642 1.00 96.69 79 LEU A CA 1
ATOM 617 C C . LEU A 1 79 ? -5.493 10.736 9.287 1.00 96.69 79 LEU A C 1
ATOM 619 O O . LEU A 1 79 ? -5.721 11.616 8.447 1.00 96.69 79 LEU A O 1
ATOM 623 N N . ILE A 1 80 ? -4.602 9.767 9.048 1.00 95.62 80 ILE A N 1
ATOM 624 C CA . ILE A 1 80 ? -3.903 9.648 7.762 1.00 95.62 80 ILE A CA 1
ATOM 625 C C . ILE A 1 80 ? -4.889 9.304 6.642 1.00 95.62 80 ILE A C 1
ATOM 627 O O . ILE A 1 80 ? -4.772 9.858 5.548 1.00 95.62 80 ILE A O 1
ATOM 631 N N . LEU A 1 81 ? -5.867 8.430 6.889 1.00 93.81 81 LEU A N 1
ATOM 632 C CA . LEU A 1 81 ? -6.872 8.056 5.893 1.00 93.81 81 LEU A CA 1
ATOM 633 C C . LEU A 1 81 ? -7.750 9.238 5.473 1.00 93.81 81 LEU A C 1
ATOM 635 O O . LEU A 1 81 ? -7.960 9.446 4.273 1.00 93.81 81 LEU A O 1
ATOM 639 N N . GLU A 1 82 ? -8.200 10.049 6.429 1.00 93.25 82 GLU A N 1
ATOM 640 C CA . GLU A 1 82 ? -8.939 11.286 6.157 1.00 93.25 82 GLU A CA 1
ATOM 641 C C . GLU A 1 82 ? -8.094 12.266 5.336 1.00 93.25 82 GLU A C 1
ATOM 643 O O . GLU A 1 82 ? -8.514 12.728 4.270 1.00 93.25 82 GLU A O 1
ATOM 648 N N . THR A 1 83 ? -6.850 12.492 5.768 1.00 94.00 83 THR A N 1
ATOM 649 C CA . THR A 1 83 ? -5.902 13.380 5.082 1.00 94.00 83 THR A CA 1
ATOM 650 C C . THR A 1 83 ? -5.649 12.932 3.638 1.00 94.00 83 THR A C 1
ATOM 652 O O . THR A 1 83 ? -5.608 13.754 2.715 1.00 94.00 83 THR A O 1
ATOM 655 N N . LEU A 1 84 ? -5.493 11.626 3.399 1.00 93.44 84 LEU A N 1
ATOM 656 C CA . LEU A 1 84 ? -5.332 11.071 2.054 1.00 93.44 84 LEU A CA 1
ATOM 657 C C . LEU A 1 84 ? -6.584 11.303 1.203 1.00 93.44 84 LEU A C 1
ATOM 659 O O . LEU A 1 84 ? -6.470 11.757 0.062 1.00 93.44 84 LEU A O 1
ATOM 663 N N . LYS A 1 85 ? -7.776 11.042 1.746 1.00 90.38 85 LYS A N 1
ATOM 664 C CA . LYS A 1 85 ? -9.051 11.223 1.040 1.00 90.38 85 LYS A CA 1
ATOM 665 C C . LYS A 1 85 ? -9.249 12.669 0.585 1.00 90.38 85 LYS A C 1
ATOM 667 O O . LYS A 1 85 ? -9.596 12.910 -0.574 1.00 90.38 85 LYS A O 1
ATOM 672 N N . GLU A 1 86 ? -8.969 13.629 1.460 1.00 91.31 86 GLU A N 1
ATOM 673 C CA . GLU A 1 86 ? -9.065 15.051 1.137 1.00 91.31 86 GLU A CA 1
ATOM 674 C C . GLU A 1 86 ? -8.067 15.472 0.058 1.00 91.31 86 GLU A C 1
ATOM 676 O O . GLU A 1 86 ? -8.430 16.173 -0.891 1.00 91.31 86 GLU A O 1
ATOM 681 N N . ASN A 1 87 ? -6.809 15.048 0.169 1.00 91.25 87 ASN A N 1
ATOM 682 C CA . ASN A 1 87 ? -5.758 15.498 -0.738 1.00 91.25 87 ASN A CA 1
ATOM 683 C C . ASN A 1 87 ? -5.847 14.845 -2.121 1.00 91.25 87 ASN A C 1
ATOM 685 O O . ASN A 1 87 ? -5.669 15.529 -3.129 1.00 91.25 87 ASN A O 1
ATOM 689 N N . LEU A 1 88 ? -6.213 13.565 -2.210 1.00 89.62 88 LEU A N 1
ATOM 690 C CA . LEU A 1 88 ? -6.383 12.875 -3.494 1.00 89.62 88 LEU A CA 1
ATOM 691 C C . LEU A 1 88 ? -7.531 13.453 -4.334 1.00 89.62 88 LEU A C 1
ATOM 693 O O . LEU A 1 88 ? -7.494 13.393 -5.567 1.00 89.62 88 LEU A O 1
ATOM 697 N N . SER A 1 89 ? -8.521 14.092 -3.708 1.00 85.69 89 SER A N 1
ATOM 698 C CA . SER A 1 89 ? -9.561 14.819 -4.445 1.00 85.69 89 SER A CA 1
ATOM 699 C C . SER A 1 89 ? -8.997 15.999 -5.258 1.00 85.69 89 SER A C 1
ATOM 701 O O . SER A 1 89 ? -9.516 16.299 -6.333 1.00 85.69 89 SER A O 1
ATOM 703 N N . LYS A 1 90 ? -7.888 16.598 -4.795 1.00 87.38 90 LYS A N 1
ATOM 704 C CA . LYS A 1 90 ? -7.241 17.797 -5.360 1.00 87.38 90 LYS A CA 1
ATOM 705 C C . LYS A 1 90 ? -6.145 17.472 -6.380 1.00 87.38 90 LYS A C 1
ATOM 707 O O . LYS A 1 90 ? -5.691 18.359 -7.097 1.00 87.38 90 LYS A O 1
ATOM 712 N N . VAL A 1 91 ? -5.712 16.214 -6.448 1.00 85.31 91 VAL A N 1
ATOM 713 C CA . VAL A 1 91 ? -4.632 15.757 -7.331 1.00 85.31 91 VAL A CA 1
ATOM 714 C C . VAL A 1 91 ? -5.202 15.142 -8.614 1.00 85.31 91 VAL A C 1
ATOM 716 O O . VAL A 1 91 ? -6.209 14.425 -8.600 1.00 85.31 91 VAL A O 1
ATOM 719 N N . SER A 1 92 ? -4.530 15.412 -9.737 1.00 84.81 92 SER A N 1
ATOM 720 C CA . SER A 1 92 ? -4.816 14.817 -11.045 1.00 84.81 92 SER A CA 1
ATOM 721 C C . SER A 1 92 ? -3.573 14.094 -11.565 1.00 84.81 92 SER A C 1
ATOM 723 O O . SER A 1 92 ? -2.725 14.677 -12.235 1.00 84.81 92 SER A O 1
ATOM 725 N N . ILE A 1 93 ? -3.451 12.815 -11.208 1.00 85.25 93 ILE A N 1
ATOM 726 C CA . ILE A 1 93 ? -2.442 11.887 -11.730 1.00 85.25 93 ILE A CA 1
ATOM 727 C C . ILE A 1 93 ? -3.193 10.674 -12.280 1.00 85.25 93 ILE A C 1
ATOM 729 O O . ILE A 1 93 ? -4.181 10.226 -11.694 1.00 85.25 93 ILE A O 1
ATOM 733 N N . LYS A 1 94 ? -2.757 10.146 -13.427 1.00 88.19 94 LYS A N 1
ATOM 734 C CA . LYS A 1 94 ? -3.369 8.942 -14.000 1.00 88.19 94 LYS A CA 1
ATOM 735 C C . LYS A 1 94 ? -3.027 7.726 -13.140 1.00 88.19 94 LYS A C 1
ATOM 737 O O . LYS A 1 94 ? -1.856 7.526 -12.808 1.00 88.19 94 LYS A O 1
ATOM 742 N N . LYS A 1 95 ? -4.030 6.887 -12.851 1.00 88.31 95 LYS A N 1
ATOM 743 C CA . LYS A 1 95 ? -3.787 5.547 -12.304 1.00 88.31 95 LYS A CA 1
ATOM 744 C C . LYS A 1 95 ? -2.849 4.780 -13.239 1.00 88.31 95 LYS A C 1
ATOM 746 O O . LYS A 1 95 ? -2.946 4.900 -14.466 1.00 88.31 95 LYS A O 1
ATOM 751 N N . GLY A 1 96 ? -1.878 4.096 -12.650 1.00 84.44 96 GLY A N 1
ATOM 752 C CA . GLY A 1 96 ? -1.074 3.104 -13.344 1.00 84.44 96 GLY A CA 1
ATOM 753 C C . GLY A 1 96 ? -1.857 1.807 -13.483 1.00 84.44 96 GLY A C 1
ATOM 754 O O . GLY A 1 96 ? -2.717 1.505 -12.649 1.00 84.44 96 GLY A O 1
ATOM 755 N N . ASP A 1 97 ? -1.550 1.054 -14.531 1.00 80.69 97 ASP A N 1
ATOM 756 C CA . ASP A 1 97 ? -1.978 -0.335 -14.615 1.00 80.69 97 ASP A CA 1
ATOM 757 C C . ASP A 1 97 ? -1.067 -1.139 -13.686 1.00 80.69 97 ASP A C 1
ATOM 759 O O . ASP A 1 97 ? 0.155 -0.980 -13.779 1.00 80.69 97 ASP A O 1
ATOM 763 N N . PRO A 1 98 ? -1.612 -1.938 -12.750 1.00 70.44 98 PRO A N 1
ATOM 764 C CA . PRO A 1 98 ? -0.780 -2.769 -11.893 1.00 70.44 98 PRO A CA 1
ATOM 765 C C . PRO A 1 98 ? 0.120 -3.613 -12.789 1.00 70.44 98 PRO A C 1
ATOM 767 O O . PRO A 1 98 ? -0.373 -4.350 -13.647 1.00 70.44 98 PRO A O 1
ATOM 770 N N . ALA A 1 99 ? 1.435 -3.473 -12.619 1.00 59.59 99 ALA A N 1
ATOM 771 C CA . ALA A 1 99 ? 2.359 -4.365 -13.294 1.00 59.59 99 ALA A CA 1
ATOM 772 C C . ALA A 1 99 ? 1.992 -5.806 -12.894 1.00 59.59 99 ALA A C 1
ATOM 774 O O . ALA A 1 99 ? 1.626 -6.031 -11.730 1.00 59.59 99 ALA A O 1
ATOM 775 N N . PRO A 1 100 ? 2.056 -6.778 -13.824 1.00 56.38 100 PRO A N 1
ATOM 776 C CA . PRO A 1 100 ? 1.988 -8.175 -13.434 1.00 56.38 100 PRO A CA 1
ATOM 777 C C . PRO A 1 100 ? 3.004 -8.390 -12.316 1.00 56.38 100 PRO A C 1
ATOM 779 O O . PRO A 1 100 ? 4.110 -7.852 -12.381 1.00 56.38 100 PRO A O 1
ATOM 782 N N . PHE A 1 101 ? 2.596 -9.113 -11.275 1.00 57.28 101 PHE A N 1
ATOM 783 C CA . PHE A 1 101 ? 3.493 -9.470 -10.187 1.00 57.28 101 PHE A CA 1
ATOM 784 C C . PHE A 1 101 ? 4.760 -10.081 -10.794 1.00 57.28 101 PHE A C 1
ATOM 786 O O . PHE A 1 101 ? 4.672 -11.121 -11.445 1.00 57.28 101 PHE A O 1
ATOM 793 N N . ASP A 1 102 ? 5.890 -9.388 -10.650 1.00 59.03 102 ASP A N 1
ATOM 794 C CA . ASP A 1 102 ? 7.147 -9.789 -11.271 1.00 59.03 102 ASP A CA 1
ATOM 795 C C . ASP A 1 102 ? 7.620 -11.098 -10.617 1.00 59.03 102 ASP A C 1
ATOM 797 O O . ASP A 1 102 ? 7.894 -11.096 -9.414 1.00 59.03 102 ASP A O 1
ATOM 801 N N . PRO A 1 103 ? 7.713 -12.222 -11.354 1.00 50.59 103 PRO A N 1
ATOM 802 C CA . PRO A 1 103 ? 8.205 -13.489 -10.812 1.00 50.59 103 PRO A CA 1
ATOM 803 C C . PRO A 1 103 ? 9.613 -13.378 -10.209 1.00 50.59 103 PRO A C 1
ATOM 805 O O . PRO A 1 103 ? 9.940 -14.120 -9.275 1.00 50.59 103 PRO A O 1
ATOM 808 N N . ALA A 1 104 ? 10.412 -12.397 -10.654 1.00 51.78 104 ALA A N 1
ATOM 809 C CA . ALA A 1 104 ? 11.720 -12.097 -10.080 1.00 51.78 104 ALA A CA 1
ATOM 810 C C . ALA A 1 104 ? 11.638 -11.711 -8.592 1.00 51.78 104 ALA A C 1
ATOM 812 O O . ALA A 1 104 ? 12.559 -12.026 -7.837 1.00 51.78 104 ALA A O 1
ATOM 813 N N . LEU A 1 105 ? 10.509 -11.147 -8.132 1.00 52.72 105 LEU A N 1
ATOM 814 C CA . LEU A 1 105 ? 10.238 -10.889 -6.709 1.00 52.72 105 LEU A CA 1
ATOM 815 C C . LEU A 1 105 ? 10.139 -12.174 -5.885 1.00 5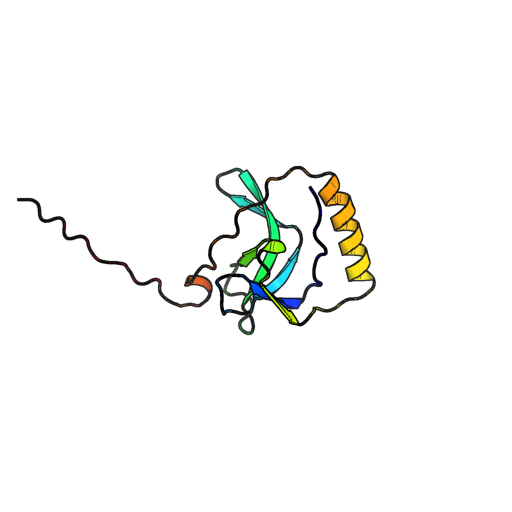2.72 105 LEU A C 1
ATOM 817 O O . LEU A 1 105 ? 10.188 -12.114 -4.668 1.00 52.72 105 LEU A O 1
ATOM 821 N N . THR A 1 106 ? 9.953 -13.338 -6.506 1.00 51.16 106 THR A N 1
ATOM 822 C CA . THR A 1 106 ? 9.837 -14.631 -5.808 1.00 51.16 106 THR A CA 1
ATOM 823 C C . THR A 1 106 ? 11.048 -15.532 -5.983 1.00 51.16 106 THR A C 1
ATOM 825 O O . THR A 1 106 ? 11.059 -16.633 -5.438 1.00 51.16 106 THR A O 1
ATOM 828 N N . GLY A 1 107 ? 12.060 -15.087 -6.735 1.00 50.50 107 GLY A N 1
ATOM 829 C CA . GLY A 1 107 ? 13.157 -15.954 -7.165 1.00 50.50 107 GLY A CA 1
ATOM 830 C C . GLY A 1 107 ? 12.703 -17.099 -8.082 1.00 50.50 107 GLY A C 1
ATOM 831 O O . GLY A 1 107 ? 13.447 -18.058 -8.260 1.00 50.50 107 GLY A O 1
ATOM 832 N N . GLU A 1 108 ? 11.491 -17.024 -8.646 1.00 47.31 108 GLU A N 1
ATOM 833 C CA . GLU A 1 108 ? 11.017 -17.959 -9.667 1.00 47.31 108 GLU A CA 1
ATOM 834 C C . GLU A 1 108 ? 11.516 -17.443 -11.027 1.00 47.31 108 GLU A C 1
ATOM 836 O O . GLU A 1 108 ? 11.133 -16.358 -11.469 1.00 47.31 108 GLU A O 1
ATOM 841 N N . GLU A 1 109 ? 12.427 -18.185 -11.667 1.00 40.81 109 GLU A N 1
ATOM 842 C CA . GLU A 1 109 ? 12.920 -17.860 -13.010 1.00 40.81 109 GLU A CA 1
ATOM 843 C C . GLU A 1 109 ? 11.755 -17.855 -14.008 1.00 40.81 109 GLU A C 1
ATOM 845 O O . GLU A 1 109 ? 10.985 -18.815 -14.093 1.00 40.81 109 GLU A O 1
ATOM 850 N N . VAL A 1 110 ? 11.636 -16.780 -14.792 1.00 45.50 110 VAL A N 1
ATOM 851 C CA . VAL A 1 110 ? 10.768 -16.767 -15.973 1.00 45.50 110 VAL A CA 1
ATOM 852 C C . VAL A 1 110 ? 11.317 -17.822 -16.938 1.00 45.50 110 VAL A C 1
ATOM 854 O O . VAL A 1 110 ? 12.494 -17.719 -17.300 1.00 45.50 110 VAL A O 1
ATOM 857 N N . PRO A 1 111 ? 10.526 -18.826 -17.366 1.00 40.94 111 PRO A N 1
ATOM 858 C CA . PRO A 1 111 ? 10.965 -19.741 -18.408 1.00 40.94 111 PRO A CA 1
ATOM 859 C C . PRO A 1 111 ? 11.383 -18.911 -19.620 1.00 40.94 111 PRO A C 1
ATOM 861 O O . PRO A 1 111 ? 10.593 -18.122 -20.139 1.00 40.94 111 PRO A O 1
ATOM 864 N N . GLN A 1 112 ? 12.642 -19.038 -20.037 1.00 41.97 112 GLN A N 1
ATOM 865 C CA . GLN A 1 112 ? 13.078 -18.471 -21.305 1.00 41.97 112 GLN A CA 1
ATOM 866 C C . GLN A 1 112 ? 12.352 -19.246 -22.402 1.00 41.97 112 GLN A C 1
ATOM 868 O O . GLN A 1 112 ? 12.726 -20.373 -22.729 1.00 41.97 112 GLN A O 1
ATOM 873 N N . ASP A 1 113 ? 11.271 -18.673 -22.926 1.00 43.94 113 ASP A N 1
ATOM 874 C CA . ASP A 1 113 ? 10.594 -19.221 -24.091 1.00 43.94 113 ASP A CA 1
ATOM 875 C C . ASP A 1 113 ? 11.560 -19.182 -25.281 1.00 43.94 113 ASP A C 1
ATOM 877 O O . ASP A 1 113 ? 11.817 -18.132 -25.863 1.00 43.94 113 ASP A O 1
ATOM 881 N N . GLY A 1 114 ? 12.107 -20.363 -25.580 1.00 41.19 114 GLY A N 1
ATOM 882 C CA . GLY A 1 114 ? 12.470 -20.873 -26.899 1.00 41.19 114 GLY A CA 1
ATOM 883 C C . GLY A 1 114 ? 13.304 -19.963 -27.792 1.00 41.19 114 GLY A C 1
ATOM 884 O O . GLY A 1 114 ? 12.786 -19.064 -28.450 1.00 41.19 114 GLY A O 1
ATOM 885 N N . GLU A 1 115 ? 14.579 -20.317 -27.937 1.00 44.72 115 GLU A N 1
ATOM 886 C CA . GLU A 1 115 ? 15.393 -19.964 -29.097 1.00 44.72 115 GLU A CA 1
ATOM 887 C C . GLU A 1 115 ? 14.578 -20.138 -30.392 1.00 44.72 115 GLU A C 1
ATOM 889 O O . GLU A 1 115 ? 14.262 -21.254 -30.807 1.00 44.72 115 GLU A O 1
ATOM 894 N N . SER A 1 116 ? 14.236 -19.037 -31.065 1.00 42.84 116 SER A N 1
ATOM 895 C CA . SER A 1 116 ? 13.902 -19.118 -32.481 1.00 42.84 116 SER A CA 1
ATOM 896 C C . SER A 1 116 ? 15.221 -19.247 -33.234 1.00 42.84 116 SER A C 1
ATOM 898 O O . SER A 1 116 ? 15.891 -18.244 -33.495 1.00 42.84 116 SER A O 1
ATOM 900 N N . GLU A 1 117 ? 15.602 -20.480 -33.564 1.00 47.75 117 GLU A N 1
ATOM 901 C CA . GLU A 1 117 ? 16.601 -20.751 -34.592 1.00 47.75 117 GLU A CA 1
ATOM 902 C C . GLU A 1 117 ? 16.185 -20.007 -35.870 1.00 47.75 117 GLU A C 1
ATOM 904 O O . GLU A 1 117 ? 15.265 -20.406 -36.587 1.00 47.75 117 GLU A O 1
ATOM 909 N N . HIS A 1 118 ? 16.851 -18.891 -36.168 1.00 44.34 118 HIS A N 1
ATOM 910 C CA . HIS A 1 118 ? 16.837 -18.334 -37.512 1.00 44.34 118 HIS A CA 1
ATOM 911 C C . HIS A 1 118 ? 17.742 -19.208 -38.379 1.00 44.34 118 HIS A C 1
ATOM 913 O O . HIS A 1 118 ? 18.928 -18.942 -38.563 1.00 44.34 118 HIS A O 1
ATOM 919 N N . GLY A 1 119 ? 17.148 -20.277 -38.908 1.00 40.66 119 GLY A N 1
ATOM 920 C CA . GLY A 1 119 ? 17.599 -20.881 -40.148 1.00 40.66 119 GLY A CA 1
ATOM 921 C C . GLY A 1 119 ? 17.406 -19.880 -41.287 1.00 40.66 119 GLY A C 1
ATOM 922 O O . GLY A 1 119 ? 16.307 -19.374 -41.505 1.00 40.66 119 GLY A O 1
ATOM 923 N N . GLY A 1 120 ? 18.479 -19.587 -42.013 1.00 42.78 120 GLY A N 1
ATOM 924 C CA . GLY A 1 120 ? 18.449 -18.700 -43.169 1.00 42.78 120 GLY A CA 1
ATOM 925 C C . GLY A 1 120 ? 19.711 -18.867 -43.997 1.00 42.78 120 GLY A C 1
ATOM 926 O O . GLY A 1 120 ? 20.742 -18.295 -43.664 1.00 42.78 120 GLY A O 1
ATOM 927 N N . ASN A 1 121 ? 19.583 -19.718 -45.012 1.00 41.47 121 ASN A N 1
ATOM 928 C CA . ASN A 1 121 ? 20.556 -20.108 -46.034 1.00 41.47 121 ASN A CA 1
ATOM 929 C C . ASN A 1 121 ? 21.104 -18.930 -46.853 1.00 41.47 121 ASN A C 1
ATOM 931 O O . ASN A 1 121 ? 20.296 -18.029 -47.176 1.00 41.47 121 ASN A O 1
#